Protein AF-A0A367KV18-F1 (afdb_monomer_lite)

Organism: Rhizopus stolonifer (NCBI:txid4846)

pLDDT: mean 70.74, std 19.12, range [36.0, 97.38]

Secondary structure (DSSP, 8-state):
--HHHHHHHHHHHHHHHHHHHTT--HHHHHHHHT--HHHHHHHHHHHHHHSS--PPPPPPHHHHHTT---B-TTS-B--S-----------------------PPPTTGGGSTT-----HHHHHHHHH-TTTT------

Sequence (139 aa):
MTRTKETEDQAKRWMIIGAYQAGATERKIARISGLSTTAVRHIILNFQQNGTPSIPRQVPKRVREKLIVEYDEEGNIIDSDSEKEQIEEPKPKSTKLRKEFQKKPSKMDQTIRGYEIWTHEDDMILLDYPDYATKDGFI

Radius of gyration: 28.33 Å; chains: 1; bounding box: 34×80×79 Å

Structure (mmCIF, N/CA/C/O backbone):
data_AF-A0A367KV18-F1
#
_entry.id   AF-A0A367KV18-F1
#
loop_
_atom_site.group_PDB
_atom_site.id
_atom_site.type_symbol
_atom_site.label_atom_id
_atom_site.label_alt_id
_atom_site.label_comp_id
_atom_site.label_asym_id
_atom_site.label_entity_id
_atom_site.label_seq_id
_atom_site.pdbx_PDB_ins_code
_atom_site.Cartn_x
_atom_site.Cartn_y
_atom_site.Cartn_z
_atom_site.occupancy
_atom_site.B_iso_or_equiv
_atom_site.auth_seq_id
_atom_site.auth_comp_id
_atom_site.auth_asym_id
_atom_site.auth_atom_id
_atom_site.pdbx_PDB_model_num
ATOM 1 N N . MET A 1 1 ? -3.344 -25.740 6.506 1.00 56.53 1 MET A N 1
ATOM 2 C CA . MET A 1 1 ? -3.700 -25.166 5.183 1.00 56.53 1 MET A CA 1
ATOM 3 C C . MET A 1 1 ? -3.562 -23.629 5.163 1.00 56.53 1 MET A C 1
ATOM 5 O O . MET A 1 1 ? -4.476 -22.936 4.740 1.00 56.53 1 MET A O 1
ATOM 9 N N . THR A 1 2 ? -2.444 -23.061 5.633 1.00 65.38 2 THR A N 1
ATOM 10 C CA . THR A 1 2 ? -2.225 -21.592 5.696 1.00 65.38 2 THR A CA 1
ATOM 11 C C . THR A 1 2 ? -1.225 -21.087 4.656 1.00 65.38 2 THR A C 1
ATOM 13 O O . THR A 1 2 ? -1.365 -19.974 4.163 1.00 65.38 2 THR A O 1
ATOM 16 N N . ARG A 1 3 ? -0.272 -21.937 4.253 1.00 74.56 3 ARG A N 1
ATOM 17 C CA . ARG A 1 3 ? 0.819 -21.587 3.332 1.00 74.56 3 ARG A CA 1
ATOM 18 C C . ARG A 1 3 ? 0.341 -21.105 1.957 1.00 74.56 3 ARG A C 1
ATOM 20 O O . ARG A 1 3 ? 0.950 -20.211 1.392 1.00 74.56 3 ARG A O 1
ATOM 27 N N . THR A 1 4 ? -0.760 -21.655 1.442 1.00 81.12 4 THR A N 1
ATOM 28 C CA . THR A 1 4 ? -1.317 -21.275 0.131 1.00 81.12 4 THR A CA 1
ATOM 29 C C . THR A 1 4 ? -1.925 -19.871 0.136 1.00 81.12 4 THR A C 1
ATOM 31 O O . THR A 1 4 ? -1.736 -19.109 -0.809 1.00 81.12 4 THR A O 1
ATOM 34 N N . LYS A 1 5 ? -2.588 -19.479 1.230 1.00 83.56 5 LYS A N 1
ATOM 35 C CA . LYS A 1 5 ? -3.180 -18.139 1.366 1.00 83.56 5 LYS A CA 1
ATOM 36 C C . LYS A 1 5 ? -2.108 -17.057 1.454 1.00 83.56 5 LYS A C 1
ATOM 38 O O . LYS A 1 5 ? -2.214 -16.026 0.804 1.00 83.56 5 LYS A O 1
ATOM 43 N N . GLU A 1 6 ? -1.042 -17.318 2.207 1.00 83.50 6 GLU A N 1
ATOM 44 C CA . GLU A 1 6 ? 0.093 -16.393 2.304 1.00 83.50 6 GLU A CA 1
ATOM 45 C C . GLU A 1 6 ? 0.771 -16.184 0.945 1.00 83.50 6 GLU A C 1
ATOM 47 O O . GLU A 1 6 ? 1.103 -15.049 0.599 1.00 83.50 6 GLU A O 1
ATOM 52 N N . THR A 1 7 ? 0.918 -17.247 0.144 1.00 87.38 7 THR A N 1
ATOM 53 C CA . THR A 1 7 ? 1.463 -17.135 -1.216 1.00 87.38 7 THR A CA 1
ATOM 54 C C . THR A 1 7 ? 0.539 -16.367 -2.159 1.00 87.38 7 THR A C 1
ATOM 56 O O . THR A 1 7 ? 1.024 -15.559 -2.948 1.00 87.38 7 THR A O 1
ATOM 59 N N . GLU A 1 8 ? -0.782 -16.550 -2.060 1.00 88.81 8 GLU A N 1
ATOM 60 C CA . GLU A 1 8 ? -1.756 -15.773 -2.840 1.00 88.81 8 GLU A CA 1
ATOM 61 C C . GLU A 1 8 ? -1.711 -14.285 -2.476 1.00 88.81 8 GLU A C 1
ATOM 63 O O . GLU A 1 8 ? -1.685 -13.422 -3.356 1.00 88.81 8 GLU A O 1
ATOM 68 N N . ASP A 1 9 ? -1.653 -13.965 -1.184 1.00 89.38 9 ASP A N 1
ATOM 69 C CA . ASP A 1 9 ? -1.562 -12.583 -0.716 1.00 89.38 9 ASP A CA 1
ATOM 70 C C . ASP A 1 9 ? -0.231 -11.936 -1.107 1.00 89.38 9 ASP A C 1
ATOM 72 O O . ASP A 1 9 ? -0.191 -10.752 -1.451 1.00 89.38 9 ASP A O 1
ATOM 76 N N . GLN A 1 10 ? 0.863 -12.697 -1.093 1.00 91.19 10 GLN A N 1
ATOM 77 C CA . GLN A 1 10 ? 2.157 -12.237 -1.586 1.00 91.19 10 GLN A CA 1
ATOM 78 C C . GLN A 1 10 ? 2.124 -11.990 -3.100 1.00 91.19 10 GLN A C 1
ATOM 80 O O . GLN A 1 10 ? 2.614 -10.956 -3.559 1.00 91.19 10 GLN A O 1
ATOM 85 N N . ALA A 1 11 ? 1.501 -12.884 -3.871 1.00 93.31 11 ALA A N 1
ATOM 86 C CA . ALA A 1 11 ? 1.329 -12.713 -5.309 1.00 93.31 11 ALA A CA 1
ATOM 87 C C . ALA A 1 11 ? 0.506 -11.455 -5.630 1.00 93.31 11 ALA A C 1
ATOM 89 O O . ALA A 1 11 ? 0.909 -10.659 -6.478 1.00 93.31 11 ALA A O 1
ATOM 90 N N . LYS A 1 12 ? -0.588 -11.203 -4.897 1.00 93.44 12 LYS A N 1
ATOM 91 C CA . LYS A 1 12 ? -1.383 -9.967 -5.034 1.00 93.44 12 LYS A CA 1
ATOM 92 C C . LYS A 1 12 ? -0.550 -8.713 -4.775 1.00 93.44 12 LYS A C 1
ATOM 94 O O . LYS A 1 12 ? -0.672 -7.735 -5.505 1.00 93.44 12 LYS A O 1
ATOM 99 N N . ARG A 1 13 ? 0.319 -8.728 -3.761 1.00 93.75 13 ARG A N 1
ATOM 100 C CA . ARG A 1 13 ? 1.199 -7.591 -3.445 1.00 93.75 13 ARG A CA 1
ATOM 101 C C . ARG A 1 13 ? 2.186 -7.298 -4.571 1.00 93.75 13 ARG A C 1
ATOM 103 O O . ARG A 1 13 ? 2.324 -6.143 -4.959 1.00 93.75 13 ARG A O 1
ATOM 110 N N . TRP A 1 14 ? 2.817 -8.323 -5.135 1.00 95.31 14 TRP A N 1
ATOM 111 C CA . TRP A 1 14 ? 3.710 -8.149 -6.285 1.00 95.31 14 TRP A CA 1
ATOM 112 C C . TRP A 1 14 ? 2.968 -7.728 -7.555 1.00 95.31 14 TRP A C 1
ATOM 114 O O . TRP A 1 14 ? 3.458 -6.867 -8.285 1.00 95.31 14 TRP A O 1
ATOM 124 N N . MET A 1 15 ? 1.757 -8.245 -7.779 1.00 96.31 15 MET A N 1
ATOM 125 C CA . MET A 1 15 ? 0.882 -7.794 -8.865 1.00 96.31 15 MET A CA 1
ATOM 126 C C . MET 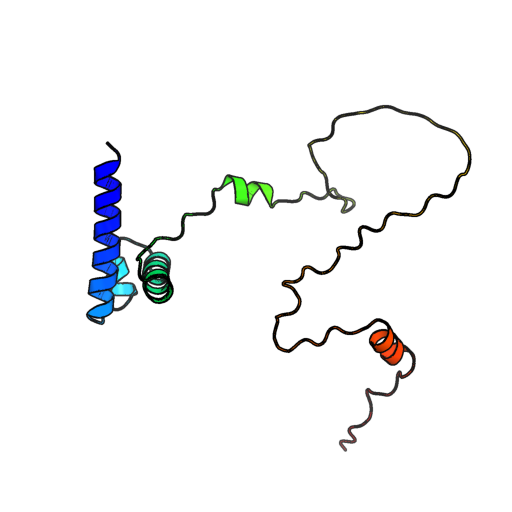A 1 15 ? 0.582 -6.290 -8.756 1.00 96.31 15 MET A C 1
ATOM 128 O O . MET A 1 15 ? 0.656 -5.577 -9.755 1.00 96.31 15 MET A O 1
ATOM 132 N N . ILE A 1 16 ? 0.288 -5.792 -7.549 1.00 96.94 16 ILE A N 1
ATOM 133 C CA . ILE A 1 16 ? 0.035 -4.365 -7.288 1.00 96.94 16 ILE A CA 1
ATOM 134 C C . ILE A 1 16 ? 1.246 -3.507 -7.664 1.00 96.94 16 ILE A C 1
ATOM 136 O O . ILE A 1 16 ? 1.074 -2.486 -8.330 1.00 96.94 16 ILE A O 1
ATOM 140 N N . ILE A 1 17 ? 2.458 -3.926 -7.285 1.00 96.94 17 ILE A N 1
ATOM 141 C CA . ILE A 1 17 ? 3.689 -3.203 -7.637 1.00 96.94 17 ILE A CA 1
ATOM 142 C C . ILE A 1 17 ? 3.916 -3.199 -9.148 1.00 96.94 17 ILE A C 1
ATOM 144 O O . ILE A 1 17 ? 4.173 -2.136 -9.710 1.00 96.94 17 ILE A O 1
ATOM 148 N N . GLY A 1 18 ? 3.753 -4.343 -9.819 1.00 97.25 18 GLY A N 1
ATOM 149 C CA . GLY A 1 18 ? 3.887 -4.420 -11.276 1.00 97.25 18 GLY A CA 1
ATOM 150 C C . GLY A 1 18 ? 2.883 -3.521 -12.006 1.00 97.25 18 GLY A C 1
ATOM 151 O O . GLY A 1 18 ? 3.247 -2.796 -12.929 1.00 97.25 18 GLY A O 1
ATOM 152 N N . ALA A 1 19 ? 1.629 -3.489 -11.549 1.00 97.06 19 ALA A N 1
ATOM 153 C CA . ALA A 1 19 ? 0.607 -2.612 -12.116 1.00 97.06 19 ALA A CA 1
ATOM 154 C C . ALA A 1 19 ? 0.913 -1.122 -11.880 1.00 97.06 19 ALA A C 1
ATOM 156 O O . ALA A 1 19 ? 0.713 -0.305 -12.779 1.00 97.06 19 ALA A O 1
ATOM 157 N N . TYR A 1 20 ? 1.415 -0.768 -10.694 1.00 97.00 20 TYR A N 1
ATOM 158 C CA . TYR A 1 20 ? 1.840 0.597 -10.383 1.00 97.00 20 TYR A CA 1
ATOM 159 C C . TYR A 1 20 ? 3.017 1.040 -11.262 1.00 97.00 20 TYR A C 1
ATOM 161 O O . TYR A 1 20 ? 2.978 2.128 -11.833 1.00 97.00 20 TYR A O 1
ATOM 169 N N . GLN A 1 21 ? 4.023 0.179 -11.443 1.00 96.06 21 GLN A N 1
ATOM 170 C CA . GLN A 1 21 ? 5.163 0.439 -12.330 1.00 96.06 21 GLN A CA 1
ATOM 171 C C . GLN A 1 21 ? 4.746 0.593 -13.799 1.00 96.06 21 GLN A C 1
ATOM 173 O O . GLN A 1 21 ? 5.342 1.383 -14.523 1.00 96.06 21 GLN A O 1
ATOM 178 N N . ALA A 1 22 ? 3.683 -0.093 -14.225 1.00 97.00 22 ALA A N 1
ATOM 179 C CA . ALA A 1 22 ? 3.074 0.089 -15.542 1.00 97.00 22 ALA A CA 1
ATOM 180 C C . ALA A 1 22 ? 2.257 1.397 -15.681 1.00 97.00 22 ALA A C 1
ATOM 182 O O . ALA A 1 22 ? 1.655 1.635 -16.728 1.00 97.00 22 ALA A O 1
ATOM 183 N N . GLY A 1 23 ? 2.195 2.235 -14.639 1.00 96.56 23 GLY A N 1
ATOM 184 C CA . GLY A 1 23 ? 1.480 3.514 -14.645 1.00 96.56 23 GLY A CA 1
ATOM 185 C C . GLY A 1 23 ? -0.023 3.406 -14.366 1.00 96.56 23 GLY A C 1
ATOM 186 O O . GLY A 1 23 ? -0.772 4.348 -14.635 1.00 96.56 23 GLY A O 1
ATOM 187 N N . ALA A 1 24 ? -0.509 2.276 -13.839 1.00 96.94 24 ALA A N 1
ATOM 188 C CA . ALA A 1 24 ? -1.914 2.157 -13.462 1.00 96.94 24 ALA A CA 1
ATOM 189 C C . ALA A 1 24 ? -2.235 3.013 -12.225 1.00 96.94 24 ALA A C 1
ATOM 191 O O . ALA A 1 24 ? -1.484 3.058 -11.253 1.00 96.94 24 ALA A O 1
ATOM 192 N N . THR A 1 25 ? -3.404 3.659 -12.227 1.00 97.31 25 THR A N 1
ATOM 193 C CA . THR A 1 25 ? -3.856 4.448 -11.073 1.00 97.31 25 THR A CA 1
ATOM 194 C C . THR A 1 25 ? -4.223 3.547 -9.894 1.00 97.31 25 THR A C 1
ATOM 196 O O . THR A 1 25 ? -4.803 2.473 -10.080 1.00 97.31 25 THR A O 1
ATOM 199 N N . GLU A 1 26 ? -3.984 4.013 -8.663 1.00 95.50 26 GLU A N 1
ATOM 200 C CA . GLU A 1 26 ? -4.316 3.280 -7.426 1.00 95.50 26 GLU A CA 1
ATOM 201 C C . GLU A 1 26 ? -5.777 2.795 -7.415 1.00 95.50 26 GLU A C 1
ATOM 203 O O . GLU A 1 26 ? -6.072 1.667 -7.023 1.00 95.50 26 GLU A O 1
ATOM 208 N N . ARG A 1 27 ? -6.703 3.618 -7.929 1.00 96.88 27 ARG A N 1
ATOM 209 C CA . ARG A 1 27 ? -8.131 3.281 -8.033 1.00 96.88 27 ARG A CA 1
ATOM 210 C C . ARG A 1 27 ? -8.398 2.115 -8.987 1.00 96.88 27 ARG A C 1
ATOM 212 O O . ARG A 1 27 ? -9.288 1.310 -8.721 1.00 96.88 27 ARG A O 1
ATOM 219 N N . LYS A 1 28 ? -7.664 2.019 -10.100 1.00 97.38 28 LYS A N 1
ATOM 220 C CA . LYS A 1 28 ? -7.795 0.908 -11.054 1.00 97.38 28 LYS A CA 1
ATOM 221 C C . LYS A 1 28 ? -7.201 -0.372 -10.468 1.00 97.38 28 LYS A C 1
ATOM 223 O O . LYS A 1 28 ? -7.839 -1.417 -10.539 1.00 97.38 28 LYS A O 1
ATOM 228 N N . ILE A 1 29 ? -6.046 -0.265 -9.814 1.00 97.31 29 ILE A N 1
ATOM 229 C CA . ILE A 1 29 ? -5.384 -1.387 -9.137 1.00 97.31 29 ILE A CA 1
ATOM 230 C C . ILE A 1 29 ? -6.268 -1.952 -8.015 1.00 97.31 29 ILE A C 1
ATOM 232 O O . ILE A 1 29 ? -6.432 -3.166 -7.915 1.00 97.31 29 ILE A O 1
ATOM 236 N N . ALA A 1 30 ? -6.899 -1.090 -7.212 1.00 96.69 30 ALA A N 1
ATOM 237 C CA . ALA A 1 30 ? -7.828 -1.487 -6.151 1.00 96.69 30 ALA A CA 1
ATOM 238 C C . ALA A 1 30 ? -8.996 -2.336 -6.683 1.00 96.69 30 ALA A C 1
ATOM 240 O O . ALA A 1 30 ? -9.306 -3.387 -6.126 1.00 96.69 30 ALA A O 1
ATOM 241 N N . ARG A 1 31 ? -9.591 -1.938 -7.818 1.00 96.25 31 ARG A N 1
ATOM 242 C CA . ARG A 1 31 ? -10.675 -2.699 -8.465 1.00 96.25 31 ARG A CA 1
ATOM 243 C C . ARG A 1 31 ? -10.232 -4.080 -8.947 1.00 96.25 31 ARG A C 1
ATOM 245 O O . ARG A 1 31 ? -11.008 -5.018 -8.841 1.00 96.25 31 ARG A O 1
ATOM 252 N N . ILE A 1 32 ? -9.013 -4.198 -9.474 1.00 94.88 32 ILE A N 1
ATOM 253 C CA . ILE A 1 32 ? -8.482 -5.464 -10.007 1.00 94.88 32 ILE A CA 1
ATOM 254 C C . ILE A 1 32 ? -8.066 -6.407 -8.869 1.00 94.88 32 ILE A C 1
ATOM 256 O O . ILE A 1 32 ? -8.344 -7.599 -8.916 1.00 94.88 32 ILE A O 1
ATOM 260 N N . SER A 1 33 ? -7.406 -5.870 -7.841 1.00 92.38 33 SER A N 1
ATOM 261 C CA . SER 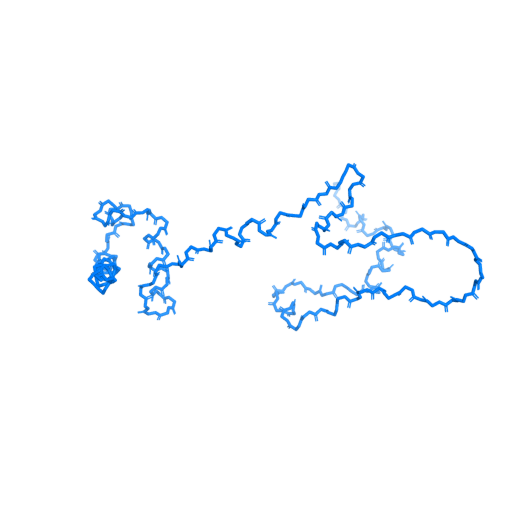A 1 33 ? -6.887 -6.641 -6.700 1.00 92.38 33 SER A CA 1
ATOM 262 C C . SER A 1 33 ? -7.935 -6.958 -5.627 1.00 92.38 33 SER A C 1
ATOM 264 O O . SER A 1 33 ? -7.685 -7.807 -4.771 1.00 92.38 33 SER A O 1
ATOM 266 N N . GLY A 1 34 ? -9.089 -6.282 -5.645 1.00 93.50 34 GLY A N 1
ATOM 267 C CA . GLY A 1 34 ? -10.140 -6.432 -4.635 1.00 93.50 34 GLY A CA 1
ATOM 268 C C . GLY A 1 34 ? -9.786 -5.825 -3.272 1.00 93.50 34 GLY A C 1
ATOM 269 O O . GLY A 1 34 ? -10.405 -6.170 -2.267 1.00 93.50 34 GLY A O 1
ATOM 270 N N . LEU A 1 35 ? -8.780 -4.946 -3.214 1.00 91.81 35 LEU A N 1
ATOM 271 C CA . LEU A 1 35 ? -8.349 -4.258 -1.995 1.00 91.81 35 LEU A CA 1
ATOM 272 C C . LEU A 1 35 ? -8.880 -2.823 -1.942 1.00 91.81 35 LEU A C 1
ATOM 274 O O . LEU A 1 35 ? -9.244 -2.232 -2.957 1.00 91.81 35 LEU A O 1
ATOM 278 N N . SER A 1 36 ? -8.880 -2.225 -0.747 1.00 94.62 36 SER A N 1
ATOM 279 C CA . SER A 1 36 ? -9.164 -0.796 -0.609 1.00 94.62 36 SER A CA 1
ATOM 280 C C . SER A 1 36 ? -8.049 0.047 -1.232 1.00 94.62 36 SER A C 1
ATOM 282 O O . SER A 1 36 ? -6.878 -0.342 -1.248 1.00 94.62 36 SER A O 1
ATOM 284 N N . THR A 1 37 ? -8.396 1.244 -1.707 1.00 94.44 37 THR A N 1
ATOM 285 C CA . THR A 1 37 ? -7.423 2.206 -2.251 1.00 94.44 37 THR A CA 1
ATOM 286 C C . THR A 1 37 ? -6.334 2.545 -1.234 1.00 94.44 37 THR A C 1
ATOM 288 O O . THR A 1 37 ? -5.158 2.581 -1.583 1.00 94.44 37 THR A O 1
ATOM 291 N N . THR A 1 38 ? -6.699 2.695 0.042 1.00 94.44 38 THR A N 1
ATOM 292 C CA . THR A 1 38 ? -5.752 2.922 1.142 1.00 94.44 38 THR A CA 1
ATOM 293 C C . THR A 1 38 ? -4.769 1.763 1.311 1.00 94.44 38 THR A C 1
ATOM 295 O O . THR A 1 38 ? -3.580 1.994 1.517 1.00 94.44 38 THR A O 1
ATOM 298 N N . ALA A 1 39 ? -5.233 0.512 1.203 1.00 92.62 39 ALA A N 1
ATOM 299 C CA . ALA A 1 39 ? -4.355 -0.652 1.299 1.00 92.62 39 ALA A CA 1
ATOM 300 C C . ALA A 1 39 ? -3.360 -0.702 0.131 1.00 92.62 39 ALA A C 1
ATOM 302 O O . ALA A 1 39 ? -2.173 -0.926 0.358 1.00 92.62 39 ALA A O 1
ATOM 303 N N . VAL A 1 40 ? -3.822 -0.430 -1.095 1.00 94.94 40 VAL A N 1
ATOM 304 C CA . VAL A 1 40 ? -2.963 -0.334 -2.289 1.00 94.94 40 VAL A CA 1
ATOM 305 C C . VAL A 1 40 ? -1.892 0.740 -2.106 1.00 94.94 40 VAL A C 1
ATOM 307 O O . VAL A 1 40 ? -0.709 0.455 -2.290 1.00 94.94 40 VAL A O 1
ATOM 310 N N . ARG A 1 41 ? -2.282 1.942 -1.664 1.00 94.81 41 ARG A N 1
ATOM 311 C CA . ARG A 1 41 ? -1.345 3.033 -1.375 1.00 94.81 41 ARG A CA 1
ATOM 312 C C . ARG A 1 41 ? -0.279 2.615 -0.361 1.00 94.81 41 ARG A C 1
ATOM 314 O O . ARG A 1 41 ? 0.903 2.825 -0.606 1.00 94.81 41 ARG A O 1
ATOM 321 N N . HIS A 1 42 ? -0.663 1.997 0.755 1.00 94.25 42 HIS A N 1
ATOM 322 C CA . HIS A 1 42 ? 0.309 1.555 1.760 1.00 94.25 42 HIS A CA 1
ATOM 323 C C . HIS 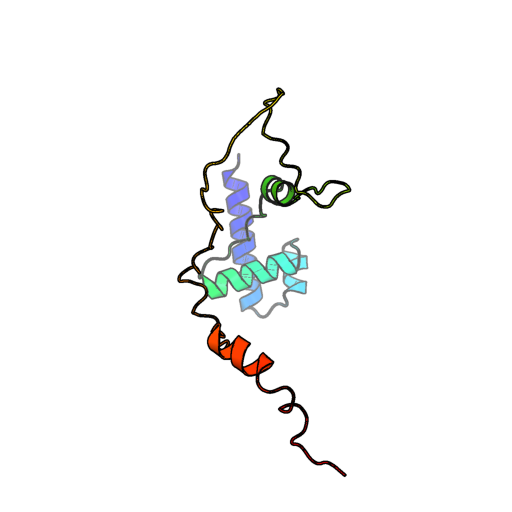A 1 42 ? 1.263 0.476 1.237 1.00 94.25 42 HIS A C 1
ATOM 325 O O . HIS A 1 42 ? 2.441 0.506 1.576 1.00 94.25 42 HIS A O 1
ATOM 331 N N . ILE A 1 43 ? 0.792 -0.449 0.394 1.00 94.38 43 ILE A N 1
ATOM 332 C CA . ILE A 1 43 ? 1.663 -1.451 -0.241 1.00 94.38 43 ILE A CA 1
ATOM 333 C C . ILE A 1 43 ? 2.723 -0.763 -1.110 1.00 94.38 43 ILE A C 1
ATOM 335 O O . ILE A 1 43 ? 3.897 -1.126 -1.035 1.00 94.38 43 ILE A O 1
ATOM 339 N N . ILE A 1 44 ? 2.322 0.240 -1.897 1.00 94.81 44 ILE A N 1
ATOM 340 C CA . ILE A 1 44 ? 3.230 1.015 -2.753 1.00 94.81 44 ILE A CA 1
ATOM 341 C C . ILE A 1 44 ? 4.234 1.804 -1.905 1.00 94.81 44 ILE A C 1
ATOM 343 O O . ILE A 1 44 ? 5.433 1.725 -2.161 1.00 94.81 44 ILE A O 1
ATOM 347 N N . LEU A 1 45 ? 3.771 2.510 -0.869 1.00 93.69 45 LEU A N 1
ATOM 348 C CA . LEU A 1 45 ? 4.645 3.279 0.025 1.00 93.69 45 LEU A CA 1
ATOM 349 C C . LEU A 1 45 ? 5.662 2.378 0.735 1.00 93.69 45 LEU A C 1
ATOM 351 O O . LEU A 1 45 ? 6.849 2.690 0.763 1.00 93.69 45 LEU A O 1
ATOM 355 N N . ASN A 1 46 ? 5.225 1.222 1.236 1.00 93.19 46 ASN A N 1
ATOM 356 C CA . ASN A 1 46 ? 6.116 0.257 1.879 1.00 93.19 46 ASN A CA 1
ATOM 357 C C . ASN A 1 46 ? 7.149 -0.311 0.897 1.00 93.19 46 ASN A C 1
ATOM 359 O O . ASN A 1 46 ? 8.300 -0.519 1.275 1.00 93.19 46 ASN A O 1
ATOM 363 N N . PHE A 1 47 ? 6.766 -0.528 -0.364 1.00 94.19 47 PHE A N 1
ATOM 364 C CA . PHE A 1 47 ? 7.703 -0.943 -1.404 1.00 94.19 47 PHE A CA 1
ATOM 365 C C . PHE A 1 47 ? 8.732 0.149 -1.722 1.00 94.19 47 PHE A C 1
ATOM 367 O O . PHE A 1 47 ? 9.914 -0.155 -1.834 1.00 94.19 47 PHE A O 1
ATOM 374 N N . GLN A 1 48 ? 8.316 1.413 -1.811 1.00 92.62 48 GLN A N 1
ATOM 375 C CA . GLN A 1 48 ? 9.232 2.534 -2.049 1.00 92.62 48 GLN A CA 1
ATOM 376 C C . GLN A 1 48 ? 10.214 2.748 -0.889 1.00 92.62 48 GLN A C 1
ATOM 378 O O . GLN A 1 48 ? 11.368 3.084 -1.129 1.00 92.62 48 GLN A O 1
ATOM 383 N N . GLN A 1 49 ? 9.769 2.542 0.354 1.00 90.44 49 GLN A N 1
ATOM 384 C CA . GLN A 1 49 ? 10.595 2.734 1.550 1.00 90.44 49 GLN A CA 1
ATOM 385 C C . GLN A 1 49 ? 11.523 1.545 1.831 1.00 90.44 49 GLN A C 1
ATOM 387 O O . GLN A 1 49 ? 12.703 1.737 2.104 1.00 90.44 49 GLN A O 1
ATOM 392 N N . ASN A 1 50 ? 11.001 0.316 1.755 1.00 89.31 50 ASN A N 1
ATOM 393 C CA . ASN A 1 50 ? 11.678 -0.887 2.255 1.00 89.31 50 ASN A CA 1
ATOM 394 C C . ASN A 1 50 ? 11.994 -1.915 1.155 1.00 89.31 50 ASN A C 1
ATOM 396 O O . ASN A 1 50 ? 12.446 -3.018 1.463 1.00 89.31 50 ASN A O 1
ATOM 400 N N . GLY A 1 51 ? 11.661 -1.636 -0.109 1.00 87.94 51 GLY A N 1
ATOM 401 C CA . GLY A 1 51 ? 11.814 -2.572 -1.233 1.00 87.94 51 GLY A CA 1
ATOM 402 C C . GLY A 1 51 ? 10.893 -3.798 -1.178 1.00 87.94 51 GLY A C 1
ATOM 403 O O . GLY A 1 51 ? 10.919 -4.633 -2.079 1.00 87.94 51 GLY A O 1
ATOM 404 N N . THR A 1 52 ? 10.065 -3.928 -0.137 1.00 88.31 52 THR A N 1
ATOM 405 C CA . THR A 1 52 ? 9.212 -5.097 0.097 1.00 88.31 52 THR A CA 1
ATOM 406 C C . THR A 1 52 ? 7.741 -4.685 0.172 1.00 88.31 52 THR A C 1
ATOM 408 O O . THR A 1 52 ? 7.357 -3.887 1.032 1.00 88.31 52 THR A O 1
ATOM 411 N N . PRO A 1 53 ? 6.872 -5.217 -0.708 1.00 87.75 53 PRO A N 1
ATOM 412 C CA . PRO A 1 53 ? 5.465 -4.857 -0.696 1.00 87.75 53 PRO A CA 1
ATOM 413 C C . PRO A 1 53 ? 4.771 -5.588 0.457 1.00 87.75 53 PRO A C 1
ATOM 415 O O . PRO A 1 53 ? 4.417 -6.765 0.366 1.00 87.75 53 PRO A O 1
ATOM 418 N N . SER A 1 54 ? 4.603 -4.892 1.581 1.00 83.62 54 SER A N 1
ATOM 419 C CA . SER A 1 54 ? 3.947 -5.417 2.780 1.00 83.62 54 SER A CA 1
ATOM 420 C C . SER A 1 54 ? 2.659 -4.661 3.080 1.00 83.62 54 SER A C 1
ATOM 422 O O . SER A 1 54 ? 2.581 -3.450 2.895 1.00 83.62 54 SER A O 1
ATOM 424 N N . ILE A 1 55 ? 1.638 -5.373 3.556 1.00 76.56 55 ILE A N 1
ATOM 425 C CA . ILE A 1 55 ? 0.420 -4.745 4.071 1.00 76.56 55 ILE A CA 1
ATOM 426 C C . ILE A 1 55 ? 0.677 -4.402 5.541 1.00 76.56 55 ILE A C 1
ATOM 428 O O . ILE A 1 55 ? 1.126 -5.286 6.280 1.00 76.56 55 ILE A O 1
ATOM 432 N N . PRO A 1 56 ? 0.393 -3.166 5.994 1.00 63.25 56 PRO A N 1
ATOM 433 C CA . PRO A 1 56 ? 0.474 -2.843 7.410 1.00 63.25 56 PRO A CA 1
ATOM 434 C C . PRO A 1 56 ? -0.437 -3.795 8.187 1.00 63.25 56 PRO A C 1
ATOM 436 O O . PRO A 1 56 ? -1.641 -3.880 7.927 1.00 63.25 56 PRO A O 1
ATOM 439 N N . ARG A 1 57 ? 0.155 -4.561 9.111 1.00 65.31 57 ARG A N 1
ATOM 440 C CA . ARG A 1 57 ? -0.603 -5.459 9.985 1.00 65.31 57 ARG A CA 1
ATOM 441 C C . ARG A 1 57 ? -1.592 -4.595 10.758 1.00 65.31 57 ARG A C 1
ATOM 443 O O . ARG A 1 57 ? -1.186 -3.616 11.379 1.00 65.31 57 ARG A O 1
ATOM 450 N N . GLN A 1 58 ? -2.882 -4.922 10.681 1.00 62.25 58 GLN A N 1
ATOM 451 C CA . GLN A 1 58 ? -3.876 -4.213 11.477 1.00 62.25 58 GLN A CA 1
ATOM 452 C C . GLN A 1 58 ? -3.447 -4.277 12.940 1.00 62.25 58 GLN A C 1
ATOM 454 O O . GLN A 1 58 ? -3.163 -5.360 13.455 1.00 62.25 58 GLN A O 1
ATOM 459 N N . VAL A 1 59 ? -3.383 -3.113 13.587 1.00 61.62 59 VAL A N 1
ATOM 460 C CA . VAL A 1 59 ? -3.160 -3.040 15.029 1.00 61.62 59 VAL A CA 1
ATOM 461 C C . VAL A 1 59 ? -4.246 -3.905 15.680 1.00 61.62 59 VAL A C 1
ATOM 463 O O . VAL A 1 59 ? -5.427 -3.680 15.385 1.00 61.62 59 VAL A O 1
ATOM 466 N N . PRO A 1 60 ? -3.889 -4.929 16.479 1.00 64.62 60 PRO A N 1
ATOM 467 C CA . PRO A 1 60 ? -4.874 -5.831 17.060 1.00 64.62 60 PRO A CA 1
ATOM 468 C C . PRO A 1 60 ? -5.943 -5.037 17.814 1.00 64.62 60 PRO A C 1
ATOM 470 O O . PRO A 1 60 ? -5.608 -4.099 18.533 1.00 64.62 60 PRO A O 1
ATOM 473 N N . LYS A 1 61 ? -7.221 -5.416 17.683 1.00 63.38 61 LYS A N 1
ATOM 474 C CA . LYS A 1 61 ? -8.345 -4.717 18.344 1.00 63.38 61 LYS A CA 1
ATOM 475 C C . LYS A 1 61 ? -8.121 -4.520 19.851 1.00 63.38 61 LYS A C 1
ATOM 477 O O . LYS A 1 61 ? -8.379 -3.441 20.361 1.00 63.38 61 LYS A O 1
ATOM 482 N N . ARG A 1 62 ? -7.478 -5.495 20.502 1.00 62.12 62 ARG A N 1
ATOM 483 C CA . ARG A 1 62 ? -7.070 -5.451 21.917 1.00 62.12 62 ARG A CA 1
ATOM 484 C C . ARG A 1 62 ? -6.180 -4.258 22.284 1.00 62.12 62 ARG A C 1
ATOM 486 O O . ARG A 1 62 ? -6.159 -3.854 23.434 1.00 62.12 62 ARG A O 1
ATOM 493 N N . VAL A 1 63 ? -5.407 -3.725 21.338 1.00 59.72 63 VAL A N 1
ATOM 494 C CA . VAL A 1 63 ? -4.577 -2.528 21.553 1.00 59.72 63 VAL A CA 1
ATOM 495 C C . VAL A 1 63 ? -5.423 -1.259 21.439 1.00 59.72 63 VAL A C 1
ATOM 497 O O . VAL A 1 63 ? -5.151 -0.294 22.135 1.00 59.72 63 VAL A O 1
ATOM 500 N N . ARG A 1 64 ? -6.468 -1.263 20.600 1.00 59.16 64 ARG A N 1
ATOM 501 C C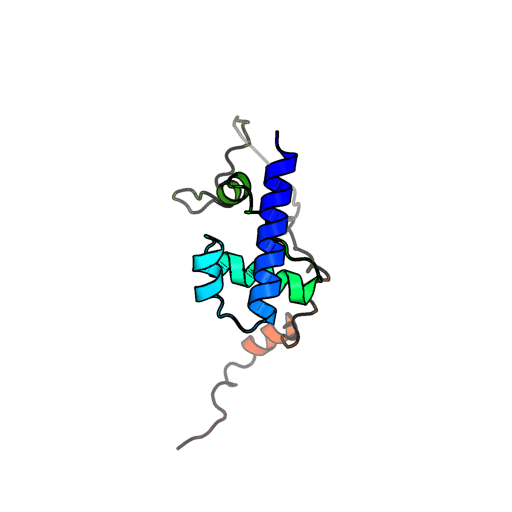A . ARG A 1 64 ? -7.406 -0.135 20.481 1.00 59.16 64 ARG A CA 1
ATOM 502 C C . ARG A 1 64 ? -8.305 -0.005 21.711 1.00 59.16 64 ARG A C 1
ATOM 504 O O . ARG A 1 64 ? -8.552 1.108 22.142 1.00 59.16 64 ARG A O 1
ATOM 511 N N . GLU A 1 65 ? -8.752 -1.127 22.273 1.00 60.41 65 GLU A N 1
ATOM 512 C CA . GLU A 1 65 ? -9.608 -1.161 23.472 1.00 60.41 65 GLU A CA 1
ATOM 513 C C . GLU A 1 65 ? -8.860 -0.699 24.735 1.00 60.41 65 GLU A C 1
ATOM 515 O O . GLU A 1 65 ? -9.418 0.026 25.543 1.00 60.41 65 GLU A O 1
ATOM 520 N N . LYS A 1 66 ? -7.566 -1.021 24.866 1.00 60.78 66 LYS A N 1
ATOM 521 C CA . LYS A 1 66 ? -6.729 -0.602 26.008 1.00 60.78 66 LYS A CA 1
ATOM 522 C C . LYS A 1 66 ? -6.356 0.885 26.031 1.00 60.78 66 LYS A C 1
ATOM 524 O O . LYS A 1 66 ? -5.707 1.318 26.975 1.00 60.78 66 LYS A O 1
ATOM 529 N N . LEU A 1 67 ? -6.684 1.644 24.984 1.00 59.47 67 LEU A N 1
ATOM 530 C CA . LEU A 1 67 ? -6.422 3.087 24.933 1.00 59.47 67 LEU A CA 1
ATOM 531 C C . LEU A 1 67 ? -7.564 3.928 25.515 1.00 59.47 67 LEU A C 1
ATOM 533 O O . LEU A 1 67 ? -7.441 5.150 25.563 1.00 59.47 67 LEU A O 1
ATOM 537 N N . ILE A 1 68 ? -8.670 3.301 25.913 1.00 59.06 68 ILE A N 1
ATOM 538 C CA . ILE A 1 68 ? -9.795 4.007 26.514 1.00 59.06 68 ILE A CA 1
ATOM 539 C C . ILE A 1 68 ? -9.472 4.166 27.999 1.00 59.06 68 ILE A C 1
ATOM 541 O O . ILE A 1 68 ? -9.506 3.201 28.754 1.00 59.06 68 ILE A O 1
ATOM 545 N N . VAL A 1 69 ? -9.080 5.380 28.378 1.00 70.12 69 VAL A N 1
ATOM 546 C CA . VAL A 1 69 ? -8.974 5.795 29.777 1.00 70.12 69 VAL A CA 1
ATOM 547 C C . VAL A 1 69 ? -10.358 6.295 30.168 1.00 70.12 69 VAL A C 1
ATOM 549 O O . VAL A 1 69 ? -10.829 7.290 29.614 1.00 70.12 69 VAL A O 1
ATOM 552 N N . GLU A 1 70 ? -11.035 5.560 31.042 1.00 71.94 70 GLU A N 1
ATOM 553 C CA . GLU A 1 70 ? -12.332 5.965 31.577 1.00 71.94 70 GLU A CA 1
ATOM 554 C C . GLU A 1 70 ? -12.104 6.920 32.751 1.00 71.94 70 GLU A C 1
ATOM 556 O O . GLU A 1 70 ? -11.251 6.685 33.610 1.00 71.94 70 GLU A O 1
ATOM 561 N N . TYR A 1 71 ? -12.842 8.026 32.740 1.00 70.88 71 TYR A N 1
ATOM 562 C CA . TYR A 1 71 ? -12.818 9.026 33.796 1.00 70.88 71 TYR A CA 1
ATOM 563 C C . TYR A 1 71 ? -14.129 8.950 34.575 1.00 70.88 71 TYR A C 1
ATOM 565 O O . TYR A 1 71 ? -15.184 8.753 33.965 1.00 70.88 71 TYR A O 1
ATOM 573 N N . ASP A 1 72 ? -14.054 9.097 35.897 1.00 75.94 72 ASP A N 1
ATOM 574 C CA . ASP A 1 72 ? -15.235 9.270 36.741 1.00 75.94 72 ASP A CA 1
ATOM 575 C C . ASP A 1 72 ? -15.904 10.635 36.496 1.00 75.94 72 ASP A C 1
ATOM 577 O O . ASP A 1 72 ? -15.438 11.475 35.715 1.00 75.94 72 ASP A O 1
ATOM 581 N N . GLU A 1 73 ? -17.050 10.831 37.141 1.00 73.19 73 GLU A N 1
ATOM 582 C CA . GLU A 1 73 ? -17.898 12.024 37.036 1.00 73.19 73 GLU A CA 1
ATOM 583 C C . GLU A 1 73 ? -17.160 13.287 37.524 1.00 73.19 73 GLU A C 1
ATOM 585 O O . GLU A 1 73 ? -17.457 14.409 37.104 1.00 73.19 73 GLU A O 1
ATOM 590 N N . GLU A 1 74 ? -16.152 13.085 38.370 1.00 72.44 74 GLU A N 1
ATOM 591 C CA . GLU A 1 74 ? -15.255 14.074 38.953 1.00 72.44 74 GLU A CA 1
ATOM 592 C C . GLU A 1 74 ? -13.969 14.305 38.129 1.00 72.44 74 GLU A C 1
ATOM 594 O O . GLU A 1 74 ? -13.173 15.188 38.465 1.00 72.44 74 GLU A O 1
ATOM 599 N N . GLY A 1 75 ? -13.769 13.571 37.027 1.00 69.44 75 GLY A N 1
ATOM 600 C CA . GLY A 1 75 ? -12.633 13.723 36.114 1.00 69.44 75 GLY A CA 1
ATOM 601 C C . GLY A 1 75 ? -11.337 13.022 36.546 1.00 69.44 75 GLY A C 1
ATOM 602 O O . GLY A 1 75 ? -10.271 13.323 35.997 1.00 69.44 75 GLY A O 1
ATOM 603 N N . ASN A 1 76 ? -11.390 12.091 37.496 1.00 72.75 76 ASN A N 1
ATOM 604 C CA . ASN A 1 76 ? -10.281 11.215 37.873 1.00 72.75 76 ASN A CA 1
ATOM 605 C C . ASN A 1 76 ? -10.261 9.944 37.015 1.00 72.75 76 ASN A C 1
ATOM 607 O O . ASN A 1 76 ? -11.289 9.453 36.563 1.00 72.75 76 ASN A O 1
ATOM 611 N N . ILE A 1 77 ? -9.066 9.396 36.795 1.00 73.88 77 ILE A N 1
ATOM 612 C CA . ILE A 1 77 ? -8.857 8.174 36.007 1.00 73.88 77 ILE A CA 1
ATOM 613 C C . ILE A 1 77 ? -9.259 6.952 36.844 1.00 73.88 77 ILE A C 1
ATOM 615 O O . ILE A 1 77 ? -8.676 6.730 37.908 1.00 73.88 77 ILE A O 1
ATOM 619 N N . ILE A 1 78 ? -10.202 6.142 36.353 1.00 68.00 78 ILE A N 1
ATOM 620 C CA . ILE A 1 78 ? -10.612 4.888 37.000 1.00 68.00 78 ILE A CA 1
ATOM 621 C C . ILE A 1 78 ? -9.756 3.735 36.451 1.00 68.00 78 ILE A C 1
ATOM 623 O O . ILE A 1 78 ? -10.070 3.140 35.419 1.00 68.00 78 ILE A O 1
ATOM 627 N N . ASP A 1 79 ? -8.681 3.372 37.150 1.00 69.12 79 ASP A N 1
ATOM 628 C CA . ASP A 1 79 ? -7.927 2.150 36.844 1.00 69.12 79 ASP A CA 1
ATOM 629 C C . ASP A 1 79 ? -8.634 0.940 37.488 1.00 69.12 79 ASP A C 1
ATOM 631 O O . ASP A 1 79 ? -8.495 0.680 38.682 1.00 69.12 79 ASP A O 1
ATOM 635 N N . SER A 1 80 ? -9.397 0.174 36.701 1.00 54.53 80 SER A N 1
ATOM 636 C CA . SER A 1 80 ? -10.185 -0.989 37.169 1.00 54.53 80 SER A CA 1
ATOM 637 C C . SER A 1 80 ? -9.357 -2.232 37.579 1.00 54.53 80 SER A C 1
ATOM 639 O O . SER A 1 80 ? -9.860 -3.349 37.497 1.00 54.53 80 SER A O 1
ATOM 641 N N . ASP A 1 81 ? -8.097 -2.088 38.005 1.00 54.28 81 ASP A N 1
ATOM 642 C CA . ASP A 1 81 ? -7.215 -3.225 38.353 1.00 54.28 81 ASP A CA 1
ATOM 643 C C . ASP A 1 81 ? -6.431 -3.028 39.664 1.00 54.28 81 ASP A C 1
ATOM 645 O O . ASP A 1 81 ? -5.231 -3.291 39.748 1.00 54.28 81 ASP A O 1
ATOM 649 N N . SER A 1 82 ? -7.090 -2.546 40.722 1.00 42.72 82 SER A N 1
ATOM 650 C CA . SER A 1 82 ? -6.488 -2.561 42.062 1.00 42.72 82 SER A CA 1
ATOM 651 C C . SER A 1 82 ? -7.529 -2.738 43.167 1.00 42.72 82 SER A C 1
ATOM 653 O O . SER A 1 82 ? -7.847 -1.806 43.903 1.00 42.72 82 SER A O 1
ATOM 655 N N . GLU A 1 83 ? -8.025 -3.964 43.340 1.00 49.84 83 GLU A N 1
ATOM 656 C CA . GLU A 1 83 ? -8.675 -4.351 44.595 1.00 49.84 83 GLU A CA 1
ATOM 657 C C . GLU A 1 83 ? -7.659 -4.299 45.751 1.00 49.84 83 GLU A C 1
ATOM 659 O O . GLU A 1 83 ? -6.670 -5.039 45.743 1.00 49.84 83 GLU A O 1
ATOM 664 N N . LYS A 1 84 ? -7.917 -3.441 46.751 1.00 38.47 84 LYS A N 1
ATOM 665 C CA . LYS A 1 84 ? -7.697 -3.695 48.192 1.00 38.47 84 LYS A CA 1
ATOM 666 C C . LYS A 1 84 ? -8.274 -2.556 49.043 1.00 38.47 84 LYS A C 1
ATOM 668 O O . LYS A 1 84 ? -7.720 -1.463 49.108 1.00 38.47 84 LYS A O 1
ATOM 673 N N . GLU A 1 85 ? -9.383 -2.857 49.710 1.00 44.06 85 GLU A N 1
ATOM 674 C CA . GLU A 1 85 ? -10.045 -2.019 50.714 1.00 44.06 85 GLU A CA 1
ATOM 675 C C . GLU A 1 85 ? -9.396 -2.122 52.118 1.00 44.06 85 GLU A C 1
ATOM 677 O O . GLU A 1 85 ? -8.863 -3.173 52.475 1.00 44.06 85 GLU A O 1
ATOM 682 N N . GLN A 1 86 ? -9.573 -1.050 52.919 1.00 38.19 86 GLN A N 1
ATOM 683 C CA . GLN A 1 86 ? -9.978 -0.984 54.354 1.00 38.19 86 GLN A CA 1
ATOM 684 C C . GLN A 1 86 ? -9.172 -0.026 55.288 1.00 38.19 86 GLN A C 1
ATOM 686 O O . GLN A 1 86 ? -8.127 -0.386 55.815 1.00 38.19 86 GLN A O 1
ATOM 691 N N . ILE A 1 87 ? -9.714 1.202 55.455 1.00 39.38 87 ILE A N 1
ATOM 692 C CA . ILE A 1 87 ? -10.249 1.898 56.672 1.00 39.38 87 ILE A CA 1
ATOM 693 C C . ILE A 1 87 ? -9.350 2.283 57.909 1.00 39.38 87 ILE A C 1
ATOM 695 O O . ILE A 1 87 ? -8.786 1.425 58.576 1.00 39.38 87 ILE A O 1
ATOM 699 N N . GLU A 1 88 ? -9.418 3.600 58.248 1.00 41.59 88 GLU A N 1
ATOM 700 C CA . GLU A 1 88 ? -9.307 4.392 59.528 1.00 41.59 88 GLU A CA 1
ATOM 701 C C . GLU A 1 88 ? -7.975 4.894 60.192 1.00 41.59 88 GLU A C 1
ATOM 703 O O . GLU A 1 88 ? -6.993 4.180 60.350 1.00 41.59 88 GLU A O 1
ATOM 708 N N . GLU A 1 89 ? -8.005 6.191 60.591 1.00 43.75 89 GLU A N 1
ATOM 709 C CA . GLU A 1 89 ? -6.995 7.170 61.118 1.00 43.75 89 GLU A CA 1
ATOM 710 C C . GLU A 1 89 ? -6.539 6.991 62.616 1.00 43.75 89 GLU A C 1
ATOM 712 O O . GLU A 1 89 ? -7.028 6.038 63.219 1.00 43.75 89 GLU A O 1
ATOM 717 N N . PRO A 1 90 ? -5.735 7.870 63.331 1.00 46.06 90 PRO A N 1
ATOM 718 C CA . PRO A 1 90 ? -5.016 9.148 62.996 1.00 46.06 90 PRO A CA 1
ATOM 719 C C . PRO A 1 90 ? -3.565 9.420 63.574 1.00 46.06 90 PRO A C 1
ATOM 721 O O . PRO A 1 90 ? -3.224 8.996 64.674 1.00 46.06 90 PRO A O 1
ATOM 724 N N . LYS A 1 91 ? -2.824 10.363 62.918 1.00 36.00 91 LYS A N 1
ATOM 725 C CA . LYS A 1 91 ? -1.719 11.306 63.371 1.00 36.00 91 LYS A CA 1
ATOM 726 C C . LYS A 1 91 ? -0.287 10.778 63.718 1.00 36.00 91 LYS A C 1
ATOM 728 O O . LYS A 1 91 ? -0.171 9.652 64.174 1.00 36.00 91 LYS A O 1
ATOM 733 N N . PRO A 1 92 ? 0.813 11.602 63.694 1.00 37.88 92 PRO A N 1
ATOM 734 C CA . PRO A 1 92 ? 1.087 12.906 63.045 1.00 37.88 92 PRO A CA 1
ATOM 735 C C . PRO A 1 92 ? 2.442 13.027 62.263 1.00 37.88 92 PRO A C 1
ATOM 737 O O . PRO A 1 92 ? 3.426 12.355 62.540 1.00 37.88 92 PRO A O 1
ATOM 740 N N . LYS A 1 93 ? 2.487 13.999 61.331 1.00 46.25 93 LYS A N 1
ATOM 741 C CA . LYS A 1 93 ? 3.637 14.771 60.783 1.00 46.25 93 LYS A CA 1
ATOM 742 C C . LYS A 1 93 ? 5.012 14.074 60.641 1.00 46.25 93 LYS A C 1
ATOM 744 O O . LYS A 1 93 ? 5.847 14.139 61.536 1.00 46.25 93 LYS A O 1
ATOM 749 N N . SER A 1 94 ? 5.344 13.655 59.415 1.00 38.84 94 SER A N 1
ATOM 750 C CA . SER A 1 94 ? 6.696 13.871 58.879 1.00 38.84 94 SER A CA 1
ATOM 751 C C . SER A 1 94 ? 6.647 14.190 57.382 1.00 38.84 94 SER A C 1
ATOM 753 O O . SER A 1 94 ? 6.020 13.512 56.573 1.00 38.84 94 SER A O 1
ATOM 755 N N . THR A 1 95 ? 7.269 15.308 57.051 1.00 46.81 95 THR A N 1
ATOM 756 C CA . THR A 1 95 ? 7.518 15.869 55.728 1.00 46.81 95 THR A CA 1
ATOM 757 C C . THR A 1 95 ? 8.273 14.879 54.844 1.00 46.81 95 THR A C 1
ATOM 759 O O . THR A 1 95 ? 9.459 14.654 55.066 1.00 46.81 95 THR A O 1
ATOM 762 N N . LYS A 1 96 ? 7.639 14.341 53.794 1.00 45.16 96 LYS A N 1
ATOM 763 C CA . LYS A 1 96 ? 8.352 13.777 52.635 1.00 45.16 96 LYS A CA 1
ATOM 764 C C . LYS A 1 96 ? 7.640 14.141 51.336 1.00 45.16 96 LYS A C 1
ATOM 766 O O . LYS A 1 96 ? 6.704 13.482 50.906 1.00 45.16 96 LYS A O 1
ATOM 771 N N . LEU A 1 97 ? 8.119 15.254 50.784 1.00 48.44 97 LEU A N 1
ATOM 772 C CA . LEU A 1 97 ? 8.185 15.632 49.373 1.00 48.44 97 LEU A CA 1
ATOM 773 C C . LEU A 1 97 ? 7.454 14.698 48.398 1.00 48.44 97 LEU A C 1
ATOM 775 O O . LEU A 1 97 ? 7.907 13.595 48.090 1.00 48.44 97 LEU A O 1
ATOM 779 N N . ARG A 1 98 ? 6.362 15.247 47.863 1.00 42.00 98 ARG A N 1
ATOM 780 C CA . ARG A 1 98 ? 5.767 14.968 46.555 1.00 42.00 98 ARG A CA 1
ATOM 781 C C . ARG A 1 98 ? 6.858 14.542 45.564 1.00 42.00 98 ARG A C 1
ATOM 783 O O . ARG A 1 98 ? 7.634 15.372 45.098 1.00 42.00 98 ARG A O 1
ATOM 790 N N . LYS A 1 99 ? 6.937 13.247 45.242 1.00 47.25 99 LYS A N 1
ATOM 791 C CA . LYS A 1 99 ? 7.653 12.800 44.043 1.00 47.25 99 LYS A CA 1
ATOM 792 C C . LYS A 1 99 ? 6.799 13.207 42.853 1.00 47.25 99 LYS A C 1
ATOM 794 O O . LYS A 1 99 ? 5.964 12.447 42.378 1.00 47.25 99 LYS A O 1
ATOM 799 N N . GLU A 1 100 ? 6.995 14.443 42.417 1.00 51.97 100 GLU A N 1
ATOM 800 C CA . GLU A 1 100 ? 6.676 14.841 41.058 1.00 51.97 100 GLU A CA 1
ATOM 801 C C . GLU A 1 100 ? 7.392 13.857 40.134 1.00 51.97 100 GLU A C 1
ATOM 803 O O . GLU A 1 100 ? 8.622 13.764 40.126 1.00 51.97 100 GLU A O 1
ATOM 808 N N . PHE A 1 101 ? 6.619 13.064 39.395 1.00 47.22 101 PHE A N 1
ATOM 809 C CA . PHE A 1 101 ? 7.128 12.336 38.244 1.00 47.22 101 PHE A CA 1
ATOM 810 C C . PHE A 1 101 ? 7.520 13.372 37.189 1.00 47.22 101 PHE A C 1
ATOM 812 O O . PHE A 1 101 ? 6.790 13.628 36.235 1.00 47.22 101 PHE A O 1
ATOM 819 N N . GLN A 1 102 ? 8.690 13.984 37.372 1.00 53.22 102 GLN A N 1
ATOM 820 C CA . GLN A 1 102 ? 9.385 14.694 36.316 1.00 53.22 102 GLN A CA 1
ATOM 821 C C . GLN A 1 102 ? 9.702 13.655 35.238 1.00 53.22 102 GLN A C 1
ATOM 823 O O . GLN A 1 102 ? 10.661 12.884 35.346 1.00 53.22 102 GLN A O 1
ATOM 828 N N . LYS A 1 103 ? 8.848 13.582 34.211 1.00 55.28 103 LYS A N 1
ATOM 829 C CA . LYS A 1 103 ? 9.187 12.911 32.958 1.00 55.28 103 LYS A CA 1
ATOM 830 C C . LYS A 1 103 ? 10.443 13.599 32.438 1.00 55.28 103 LYS A C 1
ATOM 832 O O . LYS A 1 103 ? 10.382 14.719 31.945 1.00 55.28 103 LYS A O 1
ATOM 837 N N . LYS A 1 104 ? 11.593 12.941 32.582 1.00 54.94 104 LYS A N 1
ATOM 838 C CA . LYS A 1 104 ? 12.812 13.367 31.895 1.00 54.94 104 LYS A CA 1
ATOM 839 C C . LYS A 1 104 ? 12.492 13.372 30.396 1.00 54.94 104 LYS A C 1
ATOM 841 O O . LYS A 1 104 ? 11.975 12.352 29.926 1.00 54.94 104 LYS A O 1
ATOM 846 N N . PRO A 1 105 ? 12.757 14.464 29.659 1.00 57.69 105 PRO A N 1
ATOM 847 C CA . PRO A 1 105 ? 12.527 14.482 28.223 1.00 57.69 105 PRO A CA 1
ATOM 848 C C . PRO A 1 105 ? 13.313 13.335 27.594 1.00 57.69 105 PRO A C 1
ATOM 850 O O . PRO A 1 105 ? 14.484 13.101 27.924 1.00 57.69 105 PRO A O 1
ATOM 853 N N . SER A 1 106 ? 12.644 12.558 26.745 1.00 59.06 106 SER A N 1
ATOM 854 C CA . SER A 1 106 ? 13.317 11.472 26.053 1.00 59.06 106 SER A CA 1
ATOM 855 C C . SER A 1 106 ? 14.311 12.082 25.066 1.00 59.06 106 SER A C 1
ATOM 857 O O . SER A 1 106 ? 14.068 13.133 24.478 1.00 59.06 106 SER A O 1
ATOM 859 N N . LYS A 1 107 ? 15.437 11.405 24.839 1.00 58.00 107 LYS A N 1
ATOM 86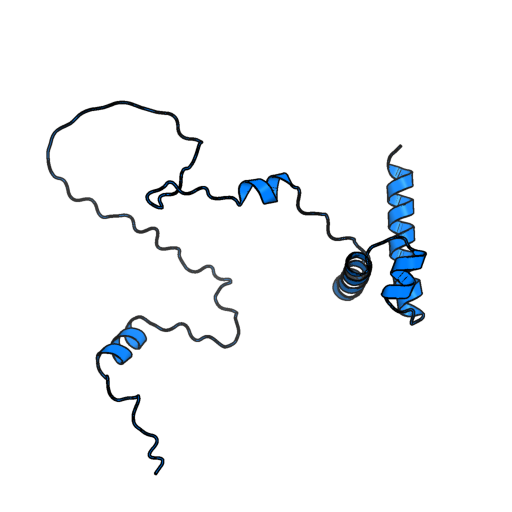0 C CA . LYS A 1 107 ? 16.475 11.839 23.888 1.00 58.00 107 LYS A CA 1
ATOM 861 C C . LYS A 1 107 ? 15.941 12.045 22.452 1.00 58.00 107 LYS A C 1
ATOM 863 O O . LYS A 1 107 ? 16.631 12.637 21.633 1.00 58.00 107 LYS A O 1
ATOM 868 N N . MET A 1 108 ? 14.736 11.547 22.155 1.00 55.00 108 MET A N 1
ATOM 869 C CA . MET A 1 108 ? 14.061 11.623 20.855 1.00 55.00 108 MET A CA 1
ATOM 870 C C . MET A 1 108 ? 13.216 12.899 20.676 1.00 55.00 108 MET A C 1
ATOM 872 O O . MET A 1 108 ? 12.908 13.244 19.541 1.00 55.00 108 MET A O 1
ATOM 876 N N . ASP A 1 109 ? 12.894 13.639 21.747 1.00 52.41 109 ASP A N 1
ATOM 877 C CA . ASP A 1 109 ? 12.139 14.908 21.649 1.00 52.41 109 ASP A CA 1
ATOM 878 C C . ASP A 1 109 ? 12.991 16.076 21.118 1.00 52.41 109 ASP A C 1
ATOM 880 O O . ASP A 1 109 ? 12.479 17.141 20.794 1.00 52.41 109 ASP A O 1
ATOM 884 N N . GLN A 1 110 ? 14.305 15.875 20.980 1.00 54.97 110 GLN A N 1
ATOM 885 C CA . GLN A 1 110 ? 15.272 16.918 20.615 1.00 54.97 110 GLN A CA 1
ATOM 886 C C . GLN A 1 110 ? 15.478 17.090 19.099 1.00 54.97 110 GLN A C 1
ATOM 888 O O . GLN A 1 110 ? 16.346 17.854 18.688 1.00 54.97 110 GLN A O 1
ATOM 893 N N . THR A 1 111 ? 14.744 16.365 18.244 1.00 51.12 111 THR A N 1
ATOM 894 C CA . THR A 1 111 ? 14.966 16.388 16.778 1.00 51.12 111 THR A CA 1
ATOM 895 C C . THR A 1 111 ? 13.791 16.890 15.945 1.00 51.12 111 THR A C 1
ATOM 897 O O . THR A 1 111 ? 13.864 16.849 14.713 1.00 51.12 111 THR A O 1
ATOM 900 N N . ILE A 1 112 ? 12.745 17.447 16.564 1.00 49.38 112 ILE A N 1
ATOM 901 C CA . ILE A 1 112 ? 11.767 18.238 15.809 1.00 49.38 112 ILE A CA 1
ATOM 902 C C . ILE A 1 112 ? 12.444 19.559 15.436 1.00 49.38 112 ILE A C 1
ATOM 904 O O . ILE A 1 112 ? 12.547 20.499 16.219 1.00 49.38 112 ILE A O 1
ATOM 908 N N . ARG A 1 113 ? 12.986 19.575 14.221 1.00 50.50 113 ARG A N 1
ATOM 909 C CA . ARG A 1 113 ? 13.729 20.677 13.617 1.00 50.50 113 ARG A CA 1
ATOM 910 C C . ARG A 1 113 ? 12.863 21.945 13.614 1.00 50.50 113 ARG A C 1
ATOM 912 O O . ARG A 1 113 ? 11.971 22.057 12.780 1.00 50.50 113 ARG A O 1
ATOM 919 N N . GLY A 1 114 ? 13.140 22.880 14.525 1.00 57.44 114 GLY A N 1
ATOM 920 C CA . GLY A 1 114 ? 12.562 24.230 14.504 1.00 57.44 114 GLY A CA 1
ATOM 921 C C . GLY A 1 114 ? 11.817 24.698 15.757 1.00 57.44 114 GLY A C 1
ATOM 922 O O . GLY A 1 114 ? 11.344 25.827 15.743 1.00 57.44 114 GLY A O 1
ATOM 923 N N . TYR A 1 115 ? 11.728 23.900 16.826 1.00 60.25 115 TYR A N 1
ATOM 924 C CA . TYR A 1 115 ? 11.254 24.390 18.126 1.00 60.25 115 TYR A CA 1
ATOM 925 C C . TYR A 1 115 ? 12.435 24.444 19.094 1.00 60.25 115 TYR A C 1
ATOM 927 O O . TYR A 1 115 ? 12.884 23.412 19.592 1.00 60.25 115 TYR A O 1
ATOM 935 N N . GLU A 1 116 ? 12.983 25.638 19.315 1.00 67.38 116 GLU A N 1
ATOM 936 C CA . GLU A 1 116 ? 13.892 25.860 20.439 1.00 67.38 116 GLU A CA 1
ATOM 937 C C . GLU A 1 116 ? 13.108 25.631 21.736 1.00 67.38 116 GLU A C 1
ATOM 939 O O . GLU A 1 116 ? 11.973 26.083 21.883 1.00 67.38 116 GLU A O 1
ATOM 944 N N . ILE A 1 117 ? 13.685 24.848 22.648 1.00 68.31 117 ILE A N 1
ATOM 945 C CA . ILE A 1 117 ? 13.076 24.552 23.944 1.00 68.31 117 ILE A CA 1
ATOM 946 C C . ILE A 1 117 ? 13.087 25.856 24.740 1.00 68.31 117 ILE A C 1
ATOM 948 O O . ILE A 1 117 ? 14.162 26.299 25.137 1.00 68.31 117 ILE A O 1
ATOM 952 N N . TRP A 1 118 ? 11.915 26.451 24.965 1.00 70.12 118 TRP A N 1
ATOM 953 C CA . TRP A 1 118 ? 11.783 27.594 25.866 1.00 70.12 118 TRP A CA 1
ATOM 954 C C . TRP A 1 118 ? 12.188 27.171 27.274 1.00 70.12 118 TRP A C 1
ATOM 956 O O . TRP A 1 118 ? 11.723 26.157 27.809 1.00 70.12 118 TRP A O 1
ATOM 966 N N . THR A 1 119 ? 13.125 27.914 27.841 1.00 73.06 119 THR A N 1
ATOM 967 C CA . THR A 1 119 ? 13.606 27.726 29.201 1.00 73.06 119 THR A CA 1
ATOM 968 C C . THR A 1 119 ? 12.702 28.468 30.180 1.00 73.06 119 THR A C 1
ATOM 970 O O . THR A 1 119 ? 11.992 29.402 29.826 1.00 73.06 119 THR A O 1
ATOM 973 N N . HIS A 1 120 ? 12.758 28.080 31.454 1.00 67.75 120 HIS A N 1
ATOM 974 C CA . HIS A 1 120 ? 12.049 28.792 32.521 1.00 67.75 120 HIS A CA 1
ATOM 975 C C . HIS A 1 120 ? 12.449 30.279 32.610 1.00 67.75 120 HIS A C 1
ATOM 977 O O . HIS A 1 120 ? 11.679 31.108 33.086 1.00 67.75 120 HIS A O 1
ATOM 983 N N . GLU A 1 121 ? 13.649 30.616 32.136 1.00 63.09 121 GLU A N 1
ATOM 984 C CA . GLU A 1 121 ? 14.143 31.988 32.031 1.00 63.09 121 GLU A CA 1
ATOM 985 C C . GLU A 1 121 ? 13.409 32.752 30.915 1.00 63.09 121 GLU A C 1
ATOM 987 O O . GLU A 1 121 ? 13.028 33.903 31.118 1.00 63.09 121 GLU A O 1
ATOM 992 N N . ASP A 1 122 ? 13.112 32.094 29.789 1.00 70.12 122 ASP A N 1
ATOM 993 C CA . ASP A 1 122 ? 12.323 32.663 28.686 1.00 70.12 122 ASP A CA 1
ATOM 994 C C . ASP A 1 122 ? 10.867 32.930 29.105 1.00 70.12 122 ASP A C 1
ATOM 996 O O . ASP A 1 122 ? 10.304 33.982 28.792 1.00 70.12 122 ASP A O 1
ATOM 1000 N N . ASP A 1 123 ? 10.276 32.026 29.893 1.00 69.31 123 ASP A N 1
ATOM 1001 C CA . ASP A 1 123 ? 8.933 32.210 30.464 1.00 69.31 123 ASP A CA 1
ATOM 1002 C C . ASP A 1 123 ? 8.879 33.400 31.439 1.00 69.31 123 ASP A C 1
ATOM 1004 O O . ASP A 1 123 ? 7.872 34.108 31.527 1.00 69.31 123 ASP A O 1
ATOM 1008 N N . MET A 1 124 ? 9.968 33.641 32.173 1.00 74.62 124 MET A N 1
ATOM 1009 C CA . MET A 1 124 ? 10.082 34.769 33.100 1.00 74.62 124 MET A CA 1
ATOM 1010 C C . MET A 1 124 ? 10.194 36.111 32.366 1.00 74.62 124 MET A C 1
ATOM 1012 O O . MET A 1 124 ? 9.609 37.097 32.817 1.00 74.62 124 MET A O 1
ATOM 1016 N N . ILE A 1 125 ? 10.838 36.147 31.194 1.00 69.62 125 ILE A N 1
ATOM 1017 C CA . ILE A 1 125 ? 10.904 37.349 30.343 1.00 69.62 125 ILE A CA 1
ATOM 1018 C C . ILE A 1 125 ? 9.501 37.790 29.887 1.00 69.62 125 ILE A C 1
ATOM 1020 O O . ILE A 1 125 ? 9.233 38.992 29.806 1.00 69.62 125 ILE A O 1
ATOM 1024 N N . LEU A 1 126 ? 8.583 36.847 29.639 1.00 61.47 126 LEU A N 1
ATOM 1025 C CA . LEU A 1 126 ? 7.198 37.164 29.263 1.00 61.47 126 LEU A CA 1
ATOM 1026 C C . LEU A 1 126 ? 6.402 37.861 30.373 1.00 61.47 126 LEU A C 1
ATOM 1028 O O . LEU A 1 126 ? 5.469 38.605 30.068 1.00 61.47 126 LEU A O 1
ATOM 1032 N N . LEU A 1 127 ? 6.739 37.596 31.635 1.00 64.31 127 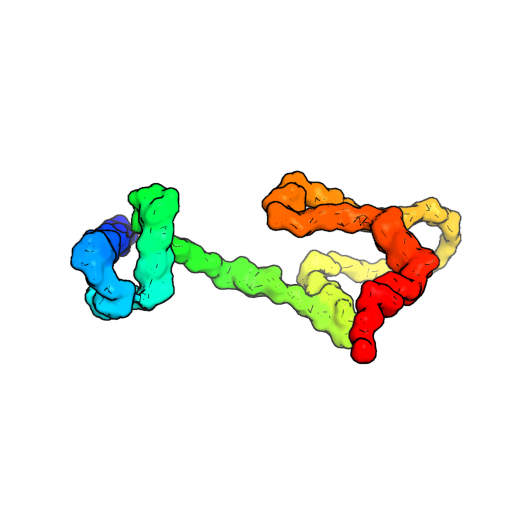LEU A N 1
ATOM 1033 C CA . LEU A 1 127 ? 6.049 38.156 32.797 1.00 64.31 127 LEU A CA 1
ATOM 1034 C C . LEU A 1 127 ? 6.596 39.537 33.182 1.00 64.31 127 LEU A C 1
ATOM 1036 O O . LEU A 1 127 ? 5.832 40.371 33.667 1.00 64.31 127 LEU A O 1
ATOM 1040 N N . ASP A 1 128 ? 7.877 39.794 32.912 1.00 58.38 128 ASP A N 1
ATOM 1041 C CA . ASP A 1 128 ? 8.536 41.065 33.239 1.00 58.38 128 ASP A CA 1
ATOM 1042 C C . ASP A 1 128 ? 8.307 42.174 32.192 1.00 58.38 128 ASP A C 1
ATOM 1044 O O . ASP A 1 128 ? 8.455 43.356 32.509 1.00 58.38 128 ASP A O 1
ATOM 1048 N N . TYR A 1 129 ? 7.896 41.838 30.963 1.00 60.06 129 TYR A N 1
ATOM 1049 C CA . TYR A 1 129 ? 7.628 42.817 29.900 1.00 60.06 129 TYR A CA 1
ATOM 1050 C C . TYR A 1 129 ? 6.202 42.697 29.337 1.00 60.06 129 TYR A C 1
ATOM 1052 O O . TYR A 1 129 ? 6.023 42.115 28.278 1.00 60.06 129 TYR A O 1
ATOM 1060 N N . PRO A 1 130 ? 5.164 43.299 29.936 1.00 58.28 130 PRO A N 1
ATOM 1061 C CA . PRO A 1 130 ? 3.817 43.293 29.345 1.00 58.28 130 PRO A CA 1
ATOM 1062 C C . PRO A 1 130 ? 3.695 44.057 28.002 1.00 58.28 130 PRO A C 1
ATOM 1064 O O . PRO A 1 130 ? 2.682 43.936 27.317 1.00 58.28 130 PRO A O 1
ATOM 1067 N N . ASP A 1 131 ? 4.722 44.811 27.586 1.00 57.12 131 ASP A N 1
ATOM 1068 C CA . ASP A 1 131 ? 4.625 45.807 26.506 1.00 57.12 131 ASP A CA 1
ATOM 1069 C C . ASP A 1 131 ? 5.215 45.382 25.140 1.00 57.12 131 ASP A C 1
ATOM 1071 O O . ASP A 1 131 ? 5.259 46.193 24.209 1.00 57.12 131 ASP A O 1
ATOM 1075 N N . TYR A 1 132 ? 5.640 44.126 24.944 1.00 56.53 132 TYR A N 1
ATOM 1076 C CA . TYR A 1 132 ? 6.131 43.669 23.624 1.00 56.53 132 TYR A CA 1
ATOM 1077 C C . TYR A 1 132 ? 5.024 43.509 22.561 1.00 56.53 132 TYR A C 1
ATOM 1079 O O . TYR A 1 132 ? 5.328 43.258 21.397 1.00 56.53 132 TYR A O 1
ATOM 1087 N N . ALA A 1 133 ? 3.750 43.705 22.918 1.00 55.50 133 ALA A N 1
ATOM 1088 C CA . ALA A 1 133 ? 2.614 43.642 21.993 1.00 55.50 133 ALA A CA 1
ATOM 1089 C C . ALA A 1 133 ? 2.324 44.956 21.230 1.00 55.50 133 ALA A C 1
ATOM 1091 O O . ALA A 1 133 ? 1.391 44.995 20.430 1.00 55.50 133 ALA A O 1
ATOM 1092 N N . THR A 1 134 ? 3.106 46.026 21.432 1.00 54.81 134 THR A N 1
ATOM 1093 C CA . THR A 1 134 ? 2.803 47.343 20.830 1.00 54.81 134 THR A CA 1
ATOM 1094 C C . THR A 1 134 ? 4.040 48.034 20.255 1.00 54.81 134 THR A C 1
ATOM 1096 O O . THR A 1 134 ? 4.369 49.166 20.605 1.00 54.81 134 THR A O 1
ATOM 1099 N N . LYS A 1 135 ? 4.764 47.363 19.356 1.00 55.38 135 LYS A N 1
ATOM 1100 C CA . LYS A 1 135 ? 5.781 48.018 18.515 1.00 55.38 135 LYS A CA 1
ATOM 1101 C C . LYS A 1 135 ? 5.654 47.626 17.050 1.00 55.38 135 LYS A C 1
ATOM 1103 O O . LYS A 1 135 ? 6.628 47.214 16.449 1.00 55.38 135 LYS A O 1
ATOM 1108 N N . ASP A 1 136 ? 4.469 47.828 16.489 1.00 50.06 136 ASP A N 1
ATOM 1109 C CA . ASP A 1 136 ? 4.317 48.133 15.068 1.00 50.06 136 ASP A CA 1
ATOM 1110 C C . ASP A 1 136 ? 3.244 49.214 14.941 1.00 50.06 136 ASP A C 1
ATOM 1112 O O . ASP A 1 136 ? 2.041 48.963 14.993 1.00 50.06 136 ASP A O 1
ATOM 1116 N N . GLY A 1 137 ? 3.707 50.462 14.862 1.00 52.84 137 GLY A N 1
ATOM 1117 C CA . GLY A 1 137 ? 2.867 51.597 14.522 1.00 52.84 137 GLY A CA 1
ATOM 1118 C C . GLY A 1 137 ? 2.372 51.457 13.087 1.00 52.84 137 GLY A C 1
ATOM 1119 O O . GLY A 1 137 ? 3.131 51.680 12.150 1.00 52.84 137 GLY A O 1
ATOM 1120 N N . PHE A 1 138 ? 1.095 51.121 12.938 1.00 46.56 138 PHE A N 1
ATOM 1121 C CA . PHE A 1 138 ? 0.311 51.361 11.733 1.00 46.56 138 PHE A CA 1
ATOM 1122 C C . PHE A 1 138 ? -0.837 52.310 12.099 1.00 46.56 138 PHE A C 1
ATOM 1124 O O . PHE A 1 138 ? -1.837 51.898 12.688 1.00 46.56 138 PHE A O 1
ATOM 1131 N N . ILE A 1 139 ? -0.663 53.589 11.761 1.00 47.00 139 ILE A N 1
ATOM 1132 C CA . ILE A 1 139 ? -1.746 54.457 11.282 1.00 47.00 139 ILE A CA 1
ATOM 1133 C C . ILE A 1 139 ? -1.365 54.823 9.853 1.00 47.00 139 ILE A C 1
ATOM 1135 O O . ILE A 1 139 ? -0.191 55.219 9.667 1.00 47.00 139 ILE A O 1
#

Foldseek 3Di:
DCVVVVVVVQVLLVVLVVCVVVVHDLVVSCVVSVHDSVQSVQQNVCCVVPVGRDGPDPDPVVVVVVVDQDAPPVGHTDPPPDDDDDDDDDDDDDDDDDPDPPPDDDPVVPPPPDDDPQDPVNVVVCVVDVPPVPPDDDD

InterPro domains:
  IPR009057 Homedomain-like superfamily [SSF46689] (10-74)
  IPR036388 Winged helix-like DNA-binding domain superfamily [G3DSA:1.10.10.10] (1-53)